Protein AF-A0A0S7ERD2-F1 (afdb_monomer)

pLDDT: mean 90.08, std 11.35, range [40.47, 98.12]

Nearest PDB structures (foldseek):
  7kzs-assembly1_V  TM=9.086E-01  e=3.354E-10  Homo sapiens
  7kzt-assembly1_V  TM=9.337E-01  e=6.376E-10  Homo sapiens
  6vad-assembly1_B  TM=9.267E-01  e=1.154E-09  Homo sapiens
  7kzv-assembly1_V  TM=9.429E-01  e=1.986E-09  Homo sapiens
  9fff-assembly1_A  TM=8.890E-01  e=1.713E-09  Gallus gallus

Mean predicted aligned error: 5.36 Å

Secondary structure (DSSP, 8-state):
---------HHHHHHHTTTT-S--S-HHHHHHHHHHHHHHS-HHHHHHHHHHHHHHS-GGGHHHHHHHHHHHHHH-GGGHHHHHHHHHHS---HHHHHHHHHHHHHHTTTS-TTTHHHHHHHHHHT--TTTHHHHHHHHHHHT---

Structure (mmCIF, N/CA/C/O backbone):
data_AF-A0A0S7ERD2-F1
#
_entry.id   AF-A0A0S7ERD2-F1
#
loop_
_atom_site.group_PDB
_atom_site.id
_atom_site.type_symbol
_atom_site.label_atom_id
_atom_site.label_alt_id
_atom_site.label_com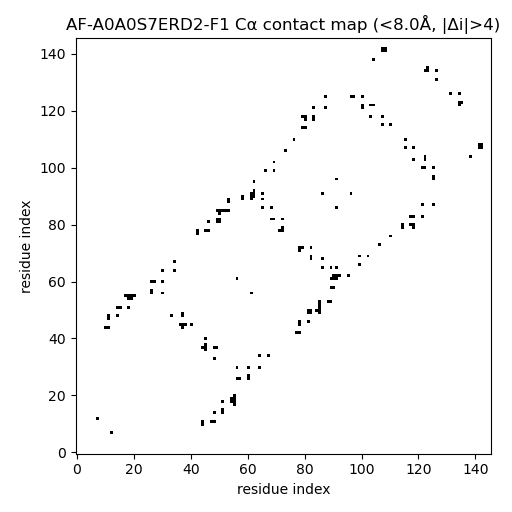p_id
_atom_site.label_asym_id
_atom_site.label_entity_id
_atom_site.label_seq_id
_atom_site.pdbx_PDB_ins_code
_atom_site.Cartn_x
_atom_site.Cartn_y
_atom_site.Cartn_z
_atom_site.occupancy
_atom_site.B_iso_or_equiv
_atom_site.auth_seq_id
_atom_site.auth_comp_id
_atom_site.auth_asym_id
_atom_site.auth_atom_id
_atom_site.pdbx_PDB_model_num
ATOM 1 N N . ASP A 1 1 ? -11.193 -35.605 -14.508 1.00 43.91 1 ASP A N 1
ATOM 2 C CA . ASP A 1 1 ? -9.767 -35.819 -14.787 1.00 43.91 1 ASP A CA 1
ATOM 3 C C . ASP A 1 1 ? -9.418 -35.014 -16.031 1.00 43.91 1 ASP A C 1
ATOM 5 O O . ASP A 1 1 ? -10.139 -35.142 -17.013 1.00 43.91 1 ASP A O 1
ATOM 9 N N . GLY A 1 2 ? -8.421 -34.129 -15.937 1.00 46.44 2 GLY A N 1
ATOM 10 C CA . GLY A 1 2 ? -8.068 -33.106 -16.940 1.00 46.44 2 GLY A CA 1
ATOM 11 C C . GLY A 1 2 ? -8.973 -31.865 -16.866 1.00 46.44 2 GLY A C 1
ATOM 12 O O . GLY A 1 2 ? -10.182 -31.984 -16.986 1.00 46.44 2 GLY A O 1
ATOM 13 N N . THR A 1 3 ? -8.500 -30.647 -16.619 1.00 40.47 3 THR A N 1
ATOM 14 C CA . THR A 1 3 ? -7.225 -30.031 -16.993 1.00 40.47 3 THR A CA 1
ATOM 15 C C . THR A 1 3 ? -6.658 -29.231 -15.821 1.00 40.47 3 THR A C 1
ATOM 17 O O . THR A 1 3 ? -7.241 -28.234 -15.399 1.00 40.47 3 THR A O 1
ATOM 20 N N . VAL A 1 4 ? -5.501 -29.651 -15.309 1.00 50.12 4 VAL A N 1
ATOM 21 C CA . VAL A 1 4 ? -4.606 -28.738 -14.596 1.00 50.12 4 VAL A CA 1
ATOM 22 C C . VAL A 1 4 ? -4.185 -27.718 -15.644 1.00 50.12 4 VAL A C 1
ATOM 24 O O . VAL A 1 4 ? -3.416 -28.054 -16.545 1.00 50.12 4 VAL A O 1
ATOM 27 N N . ASP A 1 5 ? -4.759 -26.519 -15.594 1.00 49.91 5 ASP A N 1
ATOM 28 C CA . ASP A 1 5 ? -4.265 -25.389 -16.368 1.00 49.91 5 ASP A CA 1
ATOM 29 C C . ASP A 1 5 ? -2.896 -25.011 -15.794 1.00 49.91 5 ASP A C 1
ATOM 31 O O . ASP A 1 5 ? -2.747 -24.140 -14.947 1.00 49.91 5 ASP A O 1
ATOM 35 N N . GLY A 1 6 ? -1.875 -25.754 -16.218 1.00 52.00 6 GLY A N 1
ATOM 36 C CA . GLY A 1 6 ? -0.475 -25.360 -16.120 1.00 52.00 6 GLY A CA 1
ATOM 37 C C . GLY A 1 6 ? -0.132 -24.284 -17.153 1.00 52.00 6 GLY A C 1
ATOM 38 O O . GLY A 1 6 ? 1.008 -24.231 -17.614 1.00 52.00 6 GLY A O 1
ATOM 39 N N . GLY A 1 7 ? -1.114 -23.480 -17.577 1.00 62.00 7 GLY A N 1
ATOM 40 C CA . GLY A 1 7 ? -0.931 -22.315 -18.417 1.00 62.00 7 GLY A CA 1
ATOM 41 C C . GLY A 1 7 ? -0.047 -21.318 -17.687 1.00 62.00 7 GLY A C 1
ATOM 42 O O . GLY A 1 7 ? -0.398 -20.785 -16.637 1.00 62.00 7 GLY A O 1
ATOM 43 N N . LEU A 1 8 ? 1.148 -21.100 -18.224 1.00 74.94 8 LEU A N 1
ATOM 44 C CA . LEU A 1 8 ? 2.083 -20.109 -17.713 1.00 74.94 8 LEU A CA 1
ATOM 45 C C . LEU A 1 8 ? 1.360 -18.755 -17.620 1.00 74.94 8 LEU A C 1
ATOM 47 O O . LEU A 1 8 ? 0.936 -18.214 -18.641 1.00 74.94 8 LEU A O 1
ATOM 51 N N . ASN A 1 9 ? 1.223 -18.194 -16.413 1.00 86.25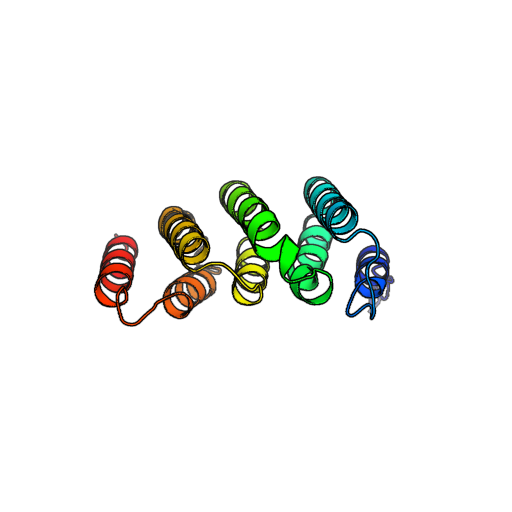 9 ASN A N 1
ATOM 52 C CA . ASN A 1 9 ? 0.746 -16.821 -16.233 1.00 86.25 9 ASN A CA 1
ATOM 53 C C . ASN A 1 9 ? 1.868 -15.871 -16.681 1.00 86.25 9 ASN A C 1
ATOM 55 O O . ASN A 1 9 ? 2.688 -15.406 -15.885 1.00 86.25 9 ASN A O 1
ATOM 59 N N . ILE A 1 10 ? 1.930 -15.655 -17.996 1.00 92.38 10 ILE A N 1
ATOM 60 C CA . ILE A 1 10 ? 2.938 -14.824 -18.652 1.00 92.38 10 ILE A CA 1
ATOM 61 C C . ILE A 1 10 ? 2.964 -13.402 -18.067 1.00 92.38 10 ILE A C 1
ATOM 63 O O . ILE A 1 10 ? 4.067 -12.948 -17.762 1.00 92.38 10 ILE A O 1
ATOM 67 N N . PRO A 1 11 ? 1.825 -12.712 -17.823 1.00 92.69 11 PRO A N 1
ATOM 68 C CA . PRO A 1 11 ? 1.840 -11.405 -17.161 1.00 92.69 11 PRO A CA 1
ATOM 69 C C . PRO A 1 11 ? 2.603 -11.415 -15.834 1.00 92.69 11 PRO A C 1
ATOM 71 O O . PRO A 1 11 ? 3.518 -10.617 -15.642 1.00 92.69 11 PRO A O 1
ATOM 74 N N . ARG A 1 12 ? 2.310 -12.377 -14.952 1.00 90.94 12 ARG A N 1
ATOM 75 C CA . ARG A 1 12 ? 3.002 -12.504 -13.666 1.00 90.94 12 ARG A CA 1
ATOM 76 C C . ARG A 1 12 ? 4.493 -12.789 -13.835 1.00 90.94 12 ARG A C 1
ATOM 78 O O . ARG A 1 12 ? 5.310 -12.235 -13.106 1.00 90.94 12 ARG A O 1
ATOM 85 N N . MET A 1 13 ? 4.873 -13.626 -14.803 1.00 94.38 13 MET A N 1
ATOM 86 C CA . MET A 1 13 ? 6.285 -13.905 -15.093 1.00 94.38 13 MET A CA 1
ATOM 87 C C . MET A 1 13 ? 7.046 -12.661 -15.555 1.00 94.38 13 MET A C 1
ATOM 89 O O . MET A 1 13 ? 8.189 -12.482 -15.135 1.00 94.38 13 MET A O 1
ATOM 93 N N . ILE A 1 14 ? 6.419 -11.821 -16.386 1.00 95.00 14 ILE A N 1
ATOM 94 C CA . ILE A 1 14 ? 6.993 -10.554 -16.855 1.00 95.00 14 ILE A CA 1
ATOM 95 C C . ILE A 1 14 ? 7.216 -9.616 -15.667 1.00 95.00 14 ILE A C 1
ATOM 97 O O . ILE A 1 14 ? 8.328 -9.131 -15.483 1.00 95.00 14 ILE A O 1
ATOM 101 N N . ILE A 1 15 ? 6.197 -9.421 -14.824 1.00 95.56 15 ILE A N 1
ATOM 102 C CA . ILE A 1 15 ? 6.292 -8.553 -13.639 1.00 95.56 15 ILE A CA 1
ATOM 1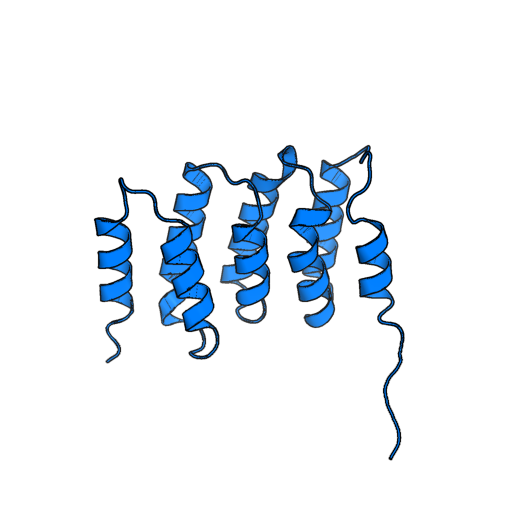03 C C . ILE A 1 15 ? 7.360 -9.051 -12.661 1.00 95.56 15 ILE A C 1
ATOM 105 O O . ILE A 1 15 ? 8.131 -8.256 -12.131 1.00 95.56 15 ILE A O 1
ATOM 109 N N . ASN A 1 16 ? 7.484 -10.367 -12.484 1.00 95.00 16 ASN A N 1
ATOM 110 C CA . ASN A 1 16 ? 8.506 -10.947 -11.615 1.00 95.00 16 ASN A CA 1
ATOM 111 C C . ASN A 1 16 ? 9.947 -10.655 -12.066 1.00 95.00 16 ASN A C 1
ATOM 113 O O . ASN A 1 16 ? 10.840 -10.711 -11.228 1.00 95.00 16 ASN A O 1
ATOM 117 N N . GLN A 1 17 ? 10.196 -10.330 -13.343 1.00 96.69 17 GLN A N 1
ATOM 118 C CA . GLN A 1 17 ? 11.542 -9.942 -13.797 1.00 96.69 17 GLN A CA 1
ATOM 119 C C . GLN A 1 17 ? 11.974 -8.563 -13.278 1.00 96.69 17 GLN A C 1
ATOM 121 O O . GLN A 1 17 ? 13.151 -8.226 -13.361 1.00 96.69 17 GLN A O 1
ATOM 126 N N . LEU A 1 18 ? 11.031 -7.758 -12.781 1.00 96.94 18 LEU A N 1
ATOM 127 C CA . LEU A 1 18 ? 11.285 -6.402 -12.291 1.00 96.94 18 LEU A CA 1
ATOM 128 C C . LEU A 1 18 ? 11.590 -6.364 -10.789 1.00 96.94 18 LEU A C 1
ATOM 130 O O . LEU A 1 18 ? 11.984 -5.320 -10.275 1.00 96.94 18 LEU A O 1
ATOM 134 N N . LYS A 1 19 ? 11.387 -7.479 -10.080 1.00 97.12 19 LYS A N 1
ATOM 135 C CA . LYS A 1 19 ? 11.584 -7.561 -8.631 1.00 97.12 19 LYS A CA 1
ATOM 136 C C . LYS A 1 19 ? 13.072 -7.594 -8.290 1.00 97.12 19 LYS A C 1
ATOM 138 O O . LYS A 1 19 ? 13.823 -8.339 -8.917 1.00 97.12 19 LYS A O 1
ATOM 143 N N . TRP A 1 20 ? 13.466 -6.852 -7.257 1.00 96.69 20 TRP A N 1
ATOM 144 C CA . TRP A 1 20 ? 14.811 -6.879 -6.667 1.00 96.69 20 TRP A CA 1
ATOM 145 C C . TRP A 1 20 ? 15.944 -6.573 -7.656 1.00 96.69 20 TRP A C 1
ATOM 147 O O . TRP A 1 20 ? 17.027 -7.152 -7.570 1.00 96.69 20 TRP A O 1
ATOM 157 N N . LEU A 1 21 ? 15.704 -5.676 -8.614 1.00 96.88 21 LEU A N 1
ATOM 158 C CA . LEU A 1 21 ? 16.762 -5.206 -9.504 1.00 96.88 21 LEU A CA 1
ATOM 159 C C . LEU A 1 21 ? 17.822 -4.443 -8.699 1.00 96.88 21 LEU A C 1
ATOM 161 O O . LEU A 1 21 ? 17.494 -3.512 -7.970 1.00 96.88 21 LEU A O 1
ATOM 165 N N . ASP A 1 22 ? 19.102 -4.780 -8.893 1.00 94.69 22 ASP A N 1
ATOM 166 C CA . ASP A 1 22 ? 20.224 -4.108 -8.214 1.00 94.69 22 ASP A CA 1
ATOM 167 C C . ASP A 1 22 ? 20.260 -2.594 -8.481 1.00 94.69 22 ASP A C 1
ATOM 169 O O . ASP A 1 22 ? 20.776 -1.812 -7.680 1.00 94.69 22 ASP A O 1
ATOM 173 N N . ARG A 1 23 ? 19.761 -2.179 -9.653 1.00 94.44 23 ARG A N 1
ATOM 174 C CA . ARG A 1 23 ? 19.691 -0.781 -10.070 1.00 94.44 23 ARG A CA 1
ATOM 175 C C . ARG A 1 23 ? 18.560 -0.559 -11.063 1.00 94.44 23 ARG A C 1
ATOM 177 O O . ARG A 1 23 ? 18.547 -1.166 -12.134 1.00 94.44 23 ARG A O 1
ATOM 184 N N . VAL A 1 24 ? 17.713 0.423 -10.776 1.00 95.06 24 VAL A N 1
ATOM 185 C CA . VAL A 1 24 ? 16.731 0.962 -11.720 1.00 95.06 24 VAL A CA 1
ATOM 186 C C . VAL A 1 24 ? 17.223 2.330 -12.200 1.00 95.06 24 VAL A C 1
ATOM 188 O O . VAL A 1 24 ? 17.623 3.178 -11.409 1.00 95.06 24 VAL A O 1
ATOM 191 N N . VAL A 1 25 ? 17.293 2.535 -13.519 1.00 95.12 25 VAL A N 1
ATOM 192 C CA . VAL A 1 25 ? 17.840 3.783 -14.090 1.00 95.12 25 VAL A CA 1
ATOM 193 C C . VAL A 1 25 ? 16.809 4.907 -14.059 1.00 95.12 25 VAL A C 1
ATOM 195 O O . VAL A 1 25 ? 17.133 6.002 -13.607 1.00 95.12 25 VAL A O 1
ATOM 198 N N . ASP A 1 26 ? 15.588 4.630 -14.522 1.00 96.62 26 ASP A N 1
ATOM 199 C CA . ASP A 1 26 ? 14.465 5.568 -14.468 1.00 96.62 26 ASP A CA 1
ATOM 200 C C . ASP A 1 26 ? 13.343 4.996 -13.601 1.00 96.62 26 ASP A C 1
ATOM 202 O O . ASP A 1 26 ? 12.453 4.270 -14.044 1.00 96.62 26 ASP A O 1
ATOM 206 N N . THR A 1 27 ? 13.441 5.291 -12.313 1.00 95.62 27 THR A N 1
ATOM 207 C CA . THR A 1 27 ? 12.542 4.779 -11.280 1.00 95.62 27 THR A CA 1
ATOM 208 C C . THR A 1 27 ? 11.166 5.434 -11.332 1.00 95.62 27 THR A C 1
ATOM 210 O O . THR A 1 27 ? 10.161 4.796 -11.024 1.00 95.62 27 THR A O 1
ATOM 213 N N . LYS A 1 28 ? 11.097 6.694 -11.777 1.00 95.88 28 LYS A N 1
ATOM 214 C CA . LYS A 1 28 ? 9.838 7.433 -11.921 1.00 95.88 28 LYS A CA 1
ATOM 215 C C . LYS A 1 28 ? 9.048 6.940 -13.123 1.00 95.88 28 LYS A C 1
ATOM 217 O O . LYS A 1 28 ? 7.852 6.692 -12.992 1.00 95.88 28 LYS A O 1
ATOM 222 N N . GLU A 1 29 ? 9.704 6.778 -14.271 1.00 97.31 29 GLU A N 1
ATOM 223 C CA . GLU A 1 29 ? 9.046 6.263 -15.470 1.00 97.31 29 GLU A CA 1
ATOM 224 C C . GLU A 1 29 ? 8.585 4.816 -15.266 1.00 97.31 29 GLU A C 1
ATOM 226 O O . GLU A 1 29 ? 7.457 4.484 -15.629 1.00 97.31 29 GLU A O 1
ATOM 231 N N . LEU A 1 30 ? 9.398 3.975 -14.611 1.00 97.44 30 LEU A N 1
ATOM 232 C CA . LEU A 1 30 ? 8.997 2.606 -14.276 1.00 97.44 30 LEU A CA 1
ATOM 233 C C . LEU A 1 30 ? 7.729 2.581 -13.414 1.00 97.44 30 LEU A C 1
ATOM 235 O O . LEU A 1 30 ? 6.782 1.865 -13.737 1.00 97.44 30 LEU A O 1
ATOM 239 N N . ALA A 1 31 ? 7.694 3.376 -12.344 1.00 97.31 31 ALA A N 1
ATOM 240 C CA . ALA A 1 31 ? 6.551 3.436 -11.441 1.00 97.31 31 ALA A CA 1
ATOM 241 C C . ALA A 1 31 ? 5.280 3.920 -12.162 1.00 97.31 31 ALA A C 1
ATOM 243 O O . ALA A 1 31 ? 4.231 3.285 -12.053 1.00 97.31 31 ALA A O 1
ATOM 244 N N . ALA A 1 32 ? 5.395 4.967 -12.987 1.00 97.44 32 ALA A N 1
ATOM 245 C CA . ALA A 1 32 ? 4.290 5.461 -13.806 1.00 97.44 32 ALA A CA 1
ATOM 246 C C . ALA A 1 32 ? 3.767 4.387 -14.774 1.00 97.44 32 ALA A C 1
ATOM 248 O O . ALA A 1 32 ? 2.561 4.179 -14.879 1.00 97.44 32 ALA A O 1
ATOM 249 N N . LYS A 1 33 ? 4.659 3.641 -15.440 1.00 97.81 33 LYS A N 1
ATOM 250 C CA . LYS A 1 33 ? 4.265 2.567 -16.365 1.00 97.81 33 LYS A CA 1
ATOM 251 C C . LYS A 1 33 ? 3.597 1.389 -15.665 1.00 97.81 33 LYS A C 1
ATOM 253 O O . LYS A 1 33 ? 2.685 0.792 -16.235 1.00 97.81 33 LYS A O 1
ATOM 258 N N . LEU A 1 34 ? 4.008 1.065 -14.440 1.00 97.75 34 LEU A N 1
ATOM 259 C CA . LEU A 1 34 ? 3.337 0.047 -13.632 1.00 97.75 34 LEU A CA 1
ATOM 260 C C . LEU A 1 34 ? 1.919 0.486 -13.259 1.00 97.75 34 LEU A C 1
ATOM 262 O O . LEU A 1 34 ? 0.998 -0.314 -13.397 1.00 97.75 34 LEU A O 1
ATOM 266 N N . MET A 1 35 ? 1.718 1.746 -12.869 1.00 97.50 35 MET A N 1
ATOM 267 C CA . MET A 1 35 ? 0.382 2.258 -12.541 1.00 97.50 35 MET A CA 1
ATOM 268 C C . MET A 1 35 ? -0.518 2.411 -13.773 1.00 97.50 35 MET A C 1
ATOM 270 O O . MET A 1 35 ? -1.691 2.036 -13.724 1.00 97.50 35 MET A O 1
ATOM 274 N N . GLU A 1 36 ? 0.031 2.842 -14.914 1.00 97.19 36 GLU A N 1
ATOM 275 C CA . GLU A 1 36 ? -0.669 2.793 -16.204 1.00 97.19 36 GLU A CA 1
ATOM 276 C C . GLU A 1 36 ? -1.130 1.362 -16.518 1.00 97.19 36 GLU A C 1
ATOM 278 O O . GLU A 1 36 ? -2.286 1.152 -16.888 1.00 97.19 36 GLU A O 1
ATOM 283 N N . LEU A 1 37 ? -0.264 0.361 -16.316 1.00 96.44 37 LEU A N 1
ATOM 284 C CA . LEU A 1 37 ? -0.612 -1.041 -16.530 1.00 96.44 37 LEU A CA 1
ATOM 285 C C . LEU A 1 37 ? -1.705 -1.511 -15.562 1.00 96.44 37 LEU A C 1
ATOM 287 O O . LEU A 1 37 ? -2.649 -2.167 -16.002 1.00 96.44 37 LEU A O 1
ATOM 291 N N . VAL A 1 38 ? -1.628 -1.144 -14.277 1.00 96.94 38 VAL A N 1
ATOM 292 C CA . VAL A 1 38 ? -2.688 -1.425 -13.295 1.00 96.94 38 VAL A CA 1
ATOM 293 C C . VAL A 1 38 ? -4.024 -0.856 -13.775 1.00 96.94 38 VAL A C 1
ATOM 295 O O . VAL A 1 38 ? -5.026 -1.553 -13.688 1.00 96.94 38 VAL A O 1
ATOM 298 N N . SER A 1 39 ? -4.068 0.341 -14.365 1.00 94.69 39 SER A N 1
ATOM 299 C CA . SER A 1 39 ? -5.334 0.951 -14.807 1.00 94.69 39 SER A CA 1
ATOM 300 C C . SER A 1 39 ? -6.058 0.201 -15.939 1.00 94.69 39 SER A C 1
ATOM 302 O O . SER A 1 39 ? -7.274 0.328 -16.074 1.00 94.69 39 SER A O 1
ATOM 304 N N . VAL A 1 40 ? -5.342 -0.599 -16.740 1.00 94.88 40 VAL A N 1
ATOM 305 C CA . VAL A 1 40 ? -5.899 -1.286 -17.925 1.00 94.88 40 VAL A CA 1
ATOM 306 C C . VAL A 1 40 ? -5.882 -2.814 -17.835 1.00 94.88 40 VAL A C 1
ATOM 308 O O . VAL A 1 40 ? -6.487 -3.486 -18.673 1.00 94.88 40 VAL A O 1
ATOM 311 N N . ALA A 1 41 ? -5.168 -3.383 -16.863 1.00 94.62 41 ALA A N 1
ATOM 312 C CA . ALA A 1 41 ? -5.007 -4.825 -16.736 1.00 94.62 41 ALA A CA 1
ATOM 313 C C . ALA A 1 41 ? -6.276 -5.517 -16.195 1.00 94.62 41 ALA A C 1
ATOM 315 O O . ALA A 1 41 ? -7.045 -4.922 -15.440 1.00 94.62 41 ALA A O 1
ATOM 316 N N . PRO A 1 42 ? -6.493 -6.808 -16.516 1.00 94.56 42 PRO A N 1
ATOM 317 C CA . PRO A 1 42 ? -7.503 -7.622 -15.844 1.00 94.56 42 PRO A CA 1
ATOM 318 C C . PRO A 1 42 ? -7.246 -7.699 -14.335 1.00 94.56 42 PRO A C 1
ATOM 320 O O . PRO A 1 42 ? -6.089 -7.725 -13.915 1.00 94.56 42 PRO A O 1
ATOM 323 N N . VAL A 1 43 ? -8.307 -7.827 -13.533 1.00 94.00 43 VAL A N 1
ATOM 324 C CA . VAL A 1 43 ? -8.242 -7.776 -12.057 1.00 94.00 43 VAL A CA 1
ATOM 325 C C . VAL A 1 43 ? -7.179 -8.705 -11.468 1.00 94.00 43 VAL A C 1
ATOM 327 O O . VAL A 1 43 ? -6.401 -8.277 -10.624 1.00 94.00 43 VAL A O 1
ATOM 330 N N . GLU A 1 44 ? -7.061 -9.944 -11.948 1.00 92.44 44 GLU A N 1
ATOM 331 C CA . GLU A 1 44 ? -6.045 -10.876 -11.430 1.00 92.44 44 GLU A CA 1
ATOM 332 C C . GLU A 1 44 ? -4.608 -10.387 -11.668 1.00 92.44 44 GLU A C 1
ATOM 334 O O . GLU A 1 44 ? -3.745 -10.528 -10.806 1.00 92.44 44 GLU A O 1
ATOM 339 N N . VAL A 1 45 ? -4.360 -9.730 -12.802 1.00 94.81 45 VAL A N 1
ATOM 340 C CA . VAL A 1 45 ? -3.053 -9.144 -13.120 1.00 94.81 45 VAL A CA 1
ATOM 341 C C . VAL A 1 45 ? -2.830 -7.852 -12.328 1.00 94.81 45 VAL A C 1
ATOM 343 O O . VAL A 1 45 ? -1.714 -7.612 -11.877 1.00 94.81 45 VAL A O 1
ATOM 346 N N . GLN A 1 46 ? -3.874 -7.046 -12.094 1.00 97.06 46 GLN A N 1
ATOM 347 C CA . GLN A 1 46 ? -3.790 -5.876 -11.208 1.00 97.06 46 GLN A CA 1
ATOM 348 C C . GLN A 1 46 ? -3.330 -6.288 -9.805 1.00 97.06 46 GLN A C 1
ATOM 350 O O . GLN A 1 46 ? -2.410 -5.680 -9.261 1.00 97.06 46 GLN A O 1
ATOM 355 N N . ARG A 1 47 ? -3.919 -7.354 -9.244 1.00 95.94 47 ARG A N 1
ATOM 356 C CA . ARG A 1 47 ? -3.537 -7.911 -7.936 1.00 95.94 47 ARG A CA 1
ATOM 357 C C . ARG A 1 47 ? -2.064 -8.325 -7.904 1.00 95.94 47 ARG A C 1
ATOM 359 O O . ARG A 1 47 ? -1.341 -7.935 -6.986 1.00 95.94 47 ARG A O 1
ATOM 366 N N . ASP A 1 48 ? -1.616 -9.071 -8.914 1.00 95.31 48 ASP A N 1
ATOM 367 C CA . ASP A 1 48 ? -0.220 -9.508 -9.035 1.00 95.31 48 ASP A CA 1
ATOM 368 C C . ASP A 1 48 ? 0.754 -8.318 -9.119 1.00 95.31 48 ASP A C 1
ATOM 370 O O . ASP A 1 48 ? 1.800 -8.330 -8.469 1.00 95.31 48 ASP A O 1
ATOM 374 N N . ILE A 1 49 ? 0.417 -7.274 -9.887 1.00 97.44 49 ILE A N 1
ATOM 375 C CA . ILE A 1 49 ? 1.248 -6.065 -9.995 1.00 97.44 49 ILE A CA 1
ATOM 376 C C . ILE A 1 49 ? 1.301 -5.323 -8.659 1.00 97.44 49 ILE A C 1
ATOM 378 O O . ILE A 1 49 ? 2.396 -5.058 -8.171 1.00 97.44 49 ILE A O 1
ATOM 382 N N . ILE A 1 50 ? 0.146 -5.021 -8.052 1.00 98.00 50 ILE A N 1
ATOM 383 C CA . ILE A 1 50 ? 0.048 -4.206 -6.829 1.00 98.00 50 ILE A CA 1
ATOM 384 C C . ILE A 1 50 ? 0.840 -4.840 -5.681 1.00 98.00 50 ILE A C 1
ATOM 386 O O . ILE A 1 50 ? 1.657 -4.171 -5.052 1.00 98.00 50 ILE A O 1
ATOM 390 N N . THR A 1 51 ? 0.658 -6.142 -5.449 1.00 96.56 51 THR A N 1
ATOM 391 C CA . THR A 1 51 ? 1.390 -6.887 -4.405 1.00 96.56 51 THR A CA 1
ATOM 392 C C . THR A 1 51 ? 2.896 -6.970 -4.664 1.00 96.56 51 THR A C 1
ATOM 394 O O . THR A 1 51 ? 3.671 -7.160 -3.733 1.00 96.56 51 THR A O 1
ATOM 397 N N . SER A 1 52 ? 3.328 -6.795 -5.914 1.00 97.69 52 SER A N 1
ATOM 398 C CA . SER A 1 52 ? 4.739 -6.809 -6.305 1.00 97.69 52 SER A CA 1
ATOM 399 C C . SER A 1 52 ? 5.417 -5.442 -6.194 1.00 97.69 52 SER A C 1
ATOM 401 O O . SER A 1 52 ? 6.644 -5.386 -6.224 1.00 97.69 52 SER A O 1
ATOM 403 N N . LEU A 1 53 ? 4.659 -4.346 -6.062 1.00 98.12 53 LEU A N 1
ATOM 404 C CA . LEU A 1 53 ? 5.200 -2.982 -6.025 1.00 98.12 53 LEU A CA 1
ATOM 405 C C . LEU A 1 53 ? 6.291 -2.773 -4.959 1.00 98.12 53 LEU A C 1
ATOM 407 O O . LEU A 1 53 ? 7.320 -2.197 -5.316 1.00 98.12 53 LEU A O 1
ATOM 411 N N . PRO A 1 54 ? 6.157 -3.262 -3.706 1.00 97.38 54 PRO A N 1
ATOM 412 C CA . PRO A 1 54 ? 7.196 -3.074 -2.688 1.00 97.38 54 PRO A CA 1
ATOM 413 C C . PRO A 1 54 ? 8.541 -3.728 -3.040 1.00 97.38 54 PRO A C 1
ATOM 415 O O . PRO A 1 54 ? 9.571 -3.339 -2.506 1.00 97.38 54 PRO A O 1
ATOM 418 N N . GLU A 1 55 ? 8.538 -4.726 -3.928 1.00 97.88 55 GLU A N 1
ATOM 419 C CA . GLU A 1 55 ? 9.742 -5.435 -4.378 1.00 97.88 55 GLU A CA 1
ATOM 420 C C . GLU A 1 55 ? 10.367 -4.807 -5.639 1.00 97.88 55 GLU A C 1
ATOM 422 O O . GLU A 1 55 ? 11.448 -5.222 -6.057 1.00 97.88 55 GLU A O 1
ATOM 427 N N . ILE A 1 56 ? 9.674 -3.862 -6.287 1.00 97.75 56 ILE A N 1
ATOM 428 C CA . ILE A 1 56 ? 10.072 -3.256 -7.571 1.00 97.75 56 ILE A CA 1
ATOM 429 C C . ILE A 1 56 ? 10.465 -1.781 -7.404 1.00 97.75 56 ILE A C 1
ATOM 431 O O . ILE A 1 56 ? 11.371 -1.302 -8.084 1.00 97.75 56 ILE A O 1
ATOM 435 N N . LEU A 1 57 ? 9.753 -1.047 -6.548 1.00 97.50 57 LEU A N 1
ATOM 436 C CA . LEU A 1 57 ? 9.916 0.397 -6.382 1.00 97.50 57 LEU A CA 1
ATOM 437 C C . LEU A 1 57 ? 11.094 0.745 -5.468 1.00 97.50 57 LEU A C 1
ATOM 439 O O . LEU A 1 57 ? 11.452 -0.015 -4.573 1.00 97.50 57 LEU A O 1
ATOM 443 N N . GLU A 1 58 ? 11.657 1.940 -5.658 1.00 95.56 58 GLU A N 1
ATOM 444 C CA . GLU A 1 58 ? 12.537 2.536 -4.658 1.00 95.56 58 GLU A CA 1
ATOM 445 C C . GLU A 1 58 ? 11.727 3.405 -3.685 1.00 95.56 58 GLU A C 1
ATOM 447 O O . GLU A 1 58 ? 10.691 3.986 -4.026 1.00 95.56 58 GLU A O 1
ATOM 452 N N . ASP A 1 59 ? 12.274 3.601 -2.483 1.00 94.56 59 ASP A N 1
ATOM 453 C CA . ASP A 1 59 ? 11.674 4.429 -1.428 1.00 94.56 59 ASP A CA 1
ATOM 454 C C . ASP A 1 59 ? 11.278 5.837 -1.896 1.00 94.56 59 ASP A C 1
ATOM 456 O O . ASP A 1 59 ? 10.330 6.438 -1.382 1.00 94.56 59 ASP A O 1
ATOM 460 N N . SER A 1 60 ? 11.981 6.370 -2.899 1.00 95.06 60 SER A N 1
ATOM 461 C CA . SER A 1 60 ? 11.703 7.694 -3.453 1.00 95.06 60 SER A CA 1
ATOM 462 C C . SER A 1 60 ? 10.361 7.795 -4.194 1.00 95.06 60 SER A C 1
ATOM 464 O O . SER A 1 60 ? 9.840 8.906 -4.296 1.00 95.06 60 SER A O 1
ATOM 466 N N . GLN A 1 61 ? 9.765 6.684 -4.655 1.00 96.31 61 GLN A N 1
ATOM 467 C CA . GLN A 1 61 ? 8.436 6.662 -5.293 1.00 96.31 61 GLN A CA 1
ATOM 468 C C . GLN A 1 61 ? 7.295 6.312 -4.329 1.00 96.31 61 GLN A C 1
ATOM 470 O O . GLN A 1 61 ? 6.130 6.514 -4.672 1.00 96.31 61 GLN A O 1
ATOM 475 N N . HIS A 1 62 ? 7.587 5.792 -3.132 1.00 97.38 62 HIS A N 1
ATOM 476 C CA . HIS A 1 62 ? 6.575 5.179 -2.261 1.00 97.38 62 HIS A CA 1
ATOM 477 C C . HIS A 1 62 ? 5.407 6.110 -1.918 1.00 97.38 62 HIS A C 1
ATOM 479 O O . HIS A 1 62 ? 4.255 5.687 -1.964 1.00 97.38 62 HIS A O 1
ATOM 485 N N . ASN A 1 63 ? 5.675 7.385 -1.616 1.00 96.62 63 ASN A N 1
ATOM 486 C CA . ASN A 1 63 ? 4.608 8.332 -1.278 1.00 96.62 63 ASN A CA 1
ATOM 487 C C . ASN A 1 63 ? 3.704 8.661 -2.475 1.00 96.62 63 ASN A C 1
ATOM 489 O O . ASN A 1 63 ? 2.505 8.849 -2.292 1.00 96.62 63 ASN A O 1
ATOM 493 N N . ASP A 1 64 ? 4.258 8.750 -3.684 1.00 96.25 64 ASP A N 1
ATOM 494 C CA . ASP A 1 64 ? 3.476 9.078 -4.879 1.00 96.25 64 ASP A CA 1
ATOM 495 C C . ASP A 1 64 ? 2.575 7.899 -5.254 1.00 96.25 64 ASP A C 1
ATOM 497 O O . ASP A 1 64 ? 1.360 8.062 -5.365 1.00 96.25 64 ASP A O 1
ATOM 501 N N . ILE A 1 65 ? 3.141 6.690 -5.266 1.00 97.75 65 ILE A N 1
ATOM 502 C CA . ILE A 1 65 ? 2.398 5.458 -5.541 1.00 97.75 65 ILE A CA 1
ATOM 503 C C . ILE A 1 65 ? 1.341 5.179 -4.475 1.00 97.75 65 ILE A C 1
ATOM 505 O O . ILE A 1 65 ? 0.232 4.767 -4.802 1.00 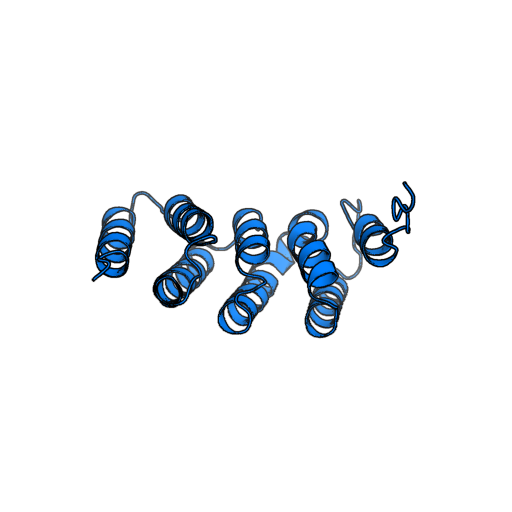97.75 65 ILE A O 1
ATOM 509 N N . ALA A 1 66 ? 1.618 5.461 -3.204 1.00 96.75 66 ALA A N 1
ATOM 510 C CA . ALA A 1 66 ? 0.622 5.294 -2.153 1.00 96.75 66 ALA A CA 1
ATOM 511 C C . ALA A 1 66 ? -0.606 6.202 -2.332 1.00 96.75 66 ALA A C 1
ATOM 513 O O . ALA A 1 66 ? -1.712 5.779 -2.000 1.00 96.75 66 ALA A O 1
ATOM 514 N N . ARG A 1 67 ? -0.456 7.411 -2.894 1.00 96.38 67 ARG A N 1
ATOM 515 C CA . ARG A 1 67 ? -1.610 8.273 -3.219 1.00 96.38 67 ARG A CA 1
ATOM 516 C C . ARG A 1 67 ? -2.437 7.712 -4.371 1.00 96.38 67 ARG A C 1
ATOM 518 O O . ARG A 1 67 ? -3.666 7.753 -4.313 1.00 96.38 67 ARG A O 1
ATOM 525 N N . GLU A 1 68 ? -1.781 7.164 -5.389 1.00 96.69 68 GLU A N 1
ATOM 526 C CA . GLU A 1 68 ? -2.468 6.509 -6.506 1.00 96.69 68 GLU A CA 1
ATOM 527 C C . GLU A 1 68 ? -3.209 5.248 -6.041 1.00 96.69 68 GLU A C 1
ATOM 529 O O . GLU A 1 68 ? -4.392 5.088 -6.333 1.00 96.69 68 GLU A O 1
ATOM 534 N N . LEU A 1 69 ? -2.564 4.402 -5.230 1.00 96.44 69 LEU A N 1
ATOM 535 C CA . LEU A 1 69 ? -3.191 3.222 -4.629 1.00 96.44 69 LEU A CA 1
ATOM 536 C C . LEU A 1 69 ? -4.360 3.596 -3.710 1.00 96.44 69 LEU A C 1
ATOM 538 O O . LEU A 1 69 ? -5.394 2.932 -3.738 1.00 96.44 69 LEU A O 1
ATOM 542 N N . ASN A 1 70 ? -4.235 4.669 -2.923 1.00 93.88 70 ASN A N 1
ATOM 543 C CA . ASN A 1 70 ? -5.330 5.152 -2.083 1.00 93.88 70 ASN A CA 1
ATOM 544 C C . ASN A 1 70 ? -6.513 5.663 -2.919 1.00 93.88 70 ASN A C 1
ATOM 546 O O . ASN A 1 70 ? -7.658 5.433 -2.547 1.00 93.88 70 ASN A O 1
ATOM 550 N N . SER A 1 71 ? -6.252 6.309 -4.058 1.00 93.88 71 SER A N 1
ATOM 551 C CA . SER A 1 71 ? -7.306 6.723 -4.995 1.00 93.88 71 SER A CA 1
ATOM 552 C C . SER A 1 71 ? -8.005 5.499 -5.595 1.00 93.88 71 SER A C 1
ATOM 554 O O . SER A 1 71 ? -9.229 5.399 -5.552 1.00 93.88 71 SER A O 1
ATOM 556 N N . LEU A 1 72 ? -7.227 4.505 -6.036 1.00 93.81 72 LEU A N 1
ATOM 557 C CA . LEU A 1 72 ? -7.739 3.248 -6.585 1.00 93.81 72 LEU A CA 1
ATOM 558 C C . LEU A 1 72 ? -8.577 2.452 -5.570 1.00 93.81 72 LEU A C 1
ATOM 560 O O . LEU A 1 72 ? -9.574 1.834 -5.943 1.00 93.81 72 LEU A O 1
ATOM 564 N N . LEU A 1 73 ? -8.213 2.499 -4.284 1.00 90.31 73 LEU A N 1
ATOM 565 C CA . LEU A 1 73 ? -8.970 1.871 -3.199 1.00 90.31 73 LEU A CA 1
ATOM 566 C C . LEU A 1 73 ? -10.403 2.415 -3.092 1.00 90.31 73 LEU A C 1
ATOM 568 O O . LEU A 1 73 ? -11.318 1.662 -2.765 1.00 90.31 73 LEU A O 1
ATOM 572 N N . GLN A 1 74 ? -10.602 3.710 -3.359 1.00 87.31 74 GLN A N 1
ATOM 573 C CA . GLN A 1 74 ? -11.928 4.337 -3.324 1.00 87.31 74 GLN A CA 1
ATOM 574 C C . GLN A 1 74 ? -12.783 3.956 -4.540 1.00 87.31 74 GLN A C 1
ATOM 576 O O . GLN A 1 74 ? -14.010 3.978 -4.463 1.00 87.31 74 GLN A O 1
ATOM 581 N N . GLU A 1 75 ? -12.148 3.610 -5.660 1.00 88.81 75 GLU A N 1
ATOM 582 C CA . GLU A 1 75 ? -12.822 3.299 -6.922 1.00 88.81 75 GLU A CA 1
ATOM 583 C C . GLU A 1 75 ? -13.165 1.811 -7.066 1.00 88.81 75 GLU A C 1
ATOM 585 O O . GLU A 1 75 ? -14.201 1.472 -7.641 1.00 88.81 75 GLU A O 1
ATOM 590 N N . ASN A 1 76 ? -12.313 0.912 -6.558 1.00 85.75 76 ASN A N 1
ATOM 591 C CA . ASN A 1 76 ? -12.438 -0.525 -6.794 1.00 85.75 76 ASN A CA 1
ATOM 592 C C . ASN A 1 76 ? -12.247 -1.366 -5.522 1.00 85.75 76 ASN A C 1
ATOM 594 O O . ASN A 1 76 ? -11.130 -1.701 -5.119 1.00 85.75 76 ASN A O 1
ATOM 598 N N . THR A 1 77 ? -13.364 -1.825 -4.955 1.00 83.81 77 THR A N 1
ATOM 599 C CA . THR A 1 77 ? -13.372 -2.663 -3.749 1.00 83.81 77 THR A CA 1
ATOM 600 C C . THR A 1 77 ? -12.749 -4.049 -3.954 1.00 83.81 77 THR A C 1
ATOM 602 O O . THR A 1 77 ? -12.276 -4.637 -2.983 1.00 83.81 77 THR A O 1
ATOM 605 N N . GLN A 1 78 ? -12.649 -4.564 -5.190 1.00 88.94 78 GLN A N 1
ATOM 606 C CA . GLN A 1 78 ? -12.034 -5.874 -5.480 1.00 88.94 78 GLN A CA 1
ATOM 607 C C . GLN A 1 78 ? -10.507 -5.890 -5.305 1.00 88.94 78 GLN A C 1
ATOM 609 O O . GLN A 1 78 ? -9.893 -6.965 -5.310 1.00 88.94 78 GLN A O 1
ATOM 614 N N . LEU A 1 79 ? -9.900 -4.705 -5.181 1.00 92.50 79 LEU A N 1
ATOM 615 C CA . LEU A 1 79 ? -8.468 -4.500 -4.977 1.00 92.50 79 LEU A CA 1
ATOM 616 C C . LEU A 1 79 ? -8.135 -4.076 -3.538 1.00 92.50 79 LEU A C 1
ATOM 618 O O . LEU A 1 79 ? -6.978 -3.792 -3.248 1.00 92.50 79 LEU A O 1
ATOM 622 N N . THR A 1 80 ? -9.106 -4.085 -2.619 1.00 91.31 80 THR A N 1
ATOM 623 C CA . THR A 1 80 ? -8.909 -3.655 -1.223 1.00 91.31 80 THR A CA 1
ATOM 624 C C . THR A 1 80 ? -7.736 -4.374 -0.561 1.00 91.31 80 THR A C 1
ATOM 626 O O . THR A 1 80 ? -6.780 -3.741 -0.122 1.00 91.31 80 THR A O 1
ATOM 629 N N . VAL A 1 81 ? -7.771 -5.706 -0.531 1.00 91.94 81 VAL A N 1
ATOM 630 C CA . VAL A 1 81 ? -6.740 -6.527 0.121 1.00 91.94 81 VAL A CA 1
ATOM 631 C C . VAL A 1 81 ? -5.330 -6.297 -0.446 1.00 91.94 81 VAL A C 1
ATOM 633 O O . VAL A 1 81 ? -4.448 -5.965 0.345 1.00 91.94 81 VAL A O 1
ATOM 636 N N . PRO A 1 82 ? -5.072 -6.425 -1.765 1.00 95.50 82 PRO A N 1
ATOM 637 C CA . PRO A 1 82 ? -3.725 -6.222 -2.305 1.00 95.50 82 PRO A CA 1
ATOM 638 C C . PRO A 1 82 ? -3.230 -4.781 -2.134 1.00 95.50 82 PRO A C 1
ATOM 640 O O . PRO A 1 82 ? -2.043 -4.580 -1.897 1.00 95.50 82 PRO A O 1
ATOM 643 N N . ILE A 1 83 ? -4.116 -3.781 -2.207 1.00 95.88 83 ILE A N 1
ATOM 644 C CA . ILE A 1 83 ? -3.741 -2.383 -1.970 1.00 95.88 83 ILE A CA 1
ATOM 645 C C . ILE A 1 83 ? -3.293 -2.184 -0.521 1.00 95.88 83 ILE A C 1
ATOM 647 O O . ILE A 1 83 ? -2.236 -1.602 -0.286 1.00 95.88 83 ILE A O 1
ATOM 651 N N . LEU A 1 84 ? -4.056 -2.683 0.455 1.00 94.19 84 LEU A N 1
ATOM 652 C CA . LEU A 1 84 ? -3.696 -2.553 1.868 1.00 94.19 84 LEU A CA 1
ATOM 653 C C . LEU A 1 84 ? -2.412 -3.311 2.223 1.00 94.19 84 LEU A C 1
ATOM 655 O O . LEU A 1 84 ? -1.632 -2.835 3.050 1.00 94.19 84 LEU A O 1
ATOM 659 N N . ASP A 1 85 ? -2.174 -4.462 1.596 1.00 94.31 85 ASP A N 1
ATOM 660 C CA . ASP A 1 85 ? -0.942 -5.235 1.767 1.00 94.31 85 ASP A CA 1
ATOM 661 C C . ASP A 1 85 ? 0.283 -4.478 1.227 1.00 94.31 85 ASP A C 1
ATOM 663 O O . ASP A 1 85 ? 1.288 -4.318 1.928 1.00 94.31 85 ASP A O 1
ATOM 667 N N . ALA A 1 86 ? 0.161 -3.901 0.026 1.00 96.44 86 ALA A N 1
ATOM 668 C CA . ALA A 1 86 ? 1.197 -3.055 -0.556 1.00 96.44 86 ALA A CA 1
ATOM 669 C C . ALA A 1 86 ? 1.456 -1.815 0.312 1.00 96.44 86 ALA A C 1
ATOM 671 O O . ALA A 1 86 ? 2.592 -1.573 0.710 1.00 96.44 86 ALA A O 1
ATOM 672 N N . LEU A 1 87 ? 0.413 -1.069 0.693 1.00 95.69 87 LEU A N 1
ATOM 673 C CA . LEU A 1 87 ? 0.531 0.123 1.545 1.00 95.69 87 LEU A CA 1
ATOM 674 C C . LEU A 1 87 ? 1.172 -0.175 2.907 1.00 95.69 87 LEU A C 1
ATOM 676 O O . LEU A 1 87 ? 1.894 0.669 3.429 1.00 95.69 87 LEU A O 1
ATOM 680 N N . SER A 1 88 ? 0.941 -1.366 3.468 1.00 93.88 88 SER A N 1
ATOM 681 C CA . SER A 1 88 ? 1.587 -1.811 4.714 1.00 93.88 88 SER A CA 1
ATOM 682 C C . SER A 1 88 ? 3.086 -2.074 4.556 1.00 93.88 88 SER A C 1
ATOM 684 O O . SER A 1 88 ? 3.816 -2.050 5.546 1.00 93.88 88 SER A O 1
ATOM 686 N N . SER A 1 89 ? 3.530 -2.359 3.332 1.00 95.38 89 SER A N 1
ATOM 687 C CA . SER A 1 89 ? 4.910 -2.724 3.000 1.00 95.38 89 SER A CA 1
ATOM 688 C C . SER A 1 89 ? 5.724 -1.545 2.454 1.00 95.38 89 SER A C 1
ATOM 690 O O . SER A 1 89 ? 6.952 -1.597 2.451 1.00 95.38 89 SER A O 1
ATOM 692 N N . LEU A 1 90 ? 5.059 -0.478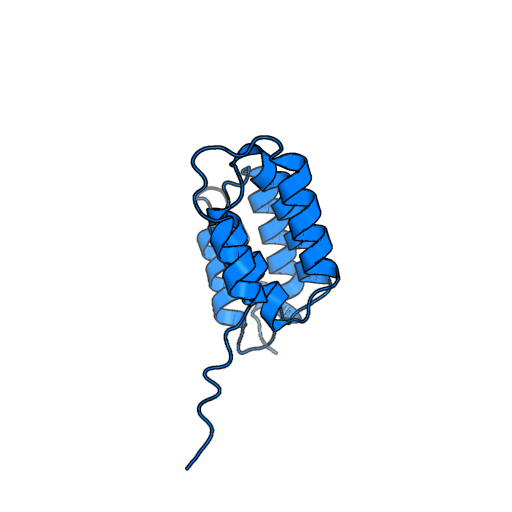 2.003 1.00 95.88 90 LEU A N 1
ATOM 693 C CA . LEU A 1 90 ? 5.702 0.738 1.509 1.00 95.88 90 LEU A CA 1
ATOM 694 C C . LEU A 1 90 ? 6.151 1.654 2.660 1.00 95.88 90 LEU A C 1
ATOM 696 O O . LEU A 1 90 ? 5.486 1.804 3.684 1.00 95.88 90 LEU A O 1
ATOM 700 N N . ASN A 1 91 ? 7.277 2.337 2.453 1.00 94.69 91 ASN A N 1
ATOM 701 C CA . ASN A 1 91 ? 7.813 3.333 3.383 1.00 94.69 91 ASN A CA 1
ATOM 702 C C . ASN A 1 91 ? 7.094 4.6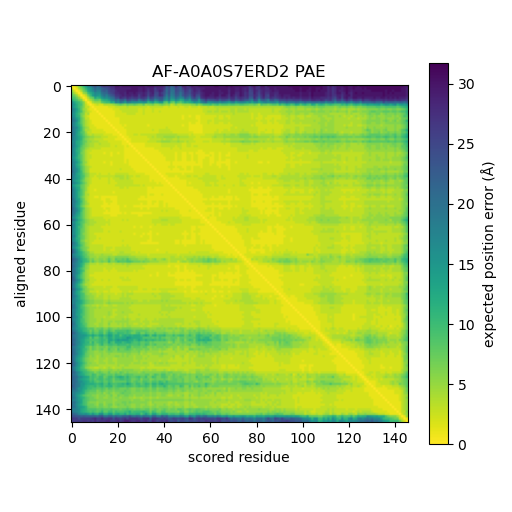87 3.216 1.00 94.69 91 ASN A C 1
ATOM 704 O O . ASN A 1 91 ? 7.489 5.519 2.396 1.00 94.69 91 ASN A O 1
ATOM 708 N N . LEU A 1 92 ? 6.008 4.892 3.968 1.00 94.38 92 LEU A N 1
ATOM 709 C CA . LEU A 1 92 ? 5.182 6.100 3.886 1.00 94.38 92 LEU A CA 1
ATOM 710 C C . LEU A 1 92 ? 5.609 7.163 4.900 1.00 94.38 92 LEU A C 1
ATOM 712 O O . LEU A 1 92 ? 5.920 6.872 6.055 1.00 94.38 92 LEU A O 1
ATOM 716 N N . SER A 1 93 ? 5.530 8.430 4.494 1.00 93.94 93 SER A N 1
ATOM 717 C CA . SER A 1 93 ? 5.626 9.544 5.440 1.00 93.94 93 SER A CA 1
ATOM 718 C C . SER A 1 93 ? 4.485 9.495 6.464 1.00 93.94 93 SER A C 1
ATOM 720 O O . SER A 1 93 ? 3.356 9.127 6.142 1.00 93.94 93 SER A O 1
ATOM 722 N N . SER A 1 94 ? 4.745 9.924 7.701 1.00 91.06 94 SER A N 1
ATOM 723 C CA . SER A 1 94 ? 3.758 9.875 8.792 1.00 91.06 94 SER A CA 1
ATOM 724 C C . SER A 1 94 ? 2.462 10.630 8.474 1.00 91.06 94 SER A C 1
ATOM 726 O O . SER A 1 94 ? 1.378 10.213 8.886 1.00 91.06 94 SER A O 1
ATOM 728 N N . SER A 1 95 ? 2.569 11.738 7.732 1.00 92.00 95 SER A N 1
ATOM 729 C CA . SER A 1 95 ? 1.420 12.511 7.255 1.00 92.00 95 SER A CA 1
ATOM 730 C C . SER A 1 95 ? 0.578 11.714 6.264 1.00 92.00 95 SER A C 1
ATOM 732 O O . SER A 1 95 ? -0.639 11.664 6.410 1.00 92.00 95 SER A O 1
ATOM 734 N N . LEU A 1 96 ? 1.218 11.037 5.306 1.00 92.75 96 LEU A N 1
ATOM 735 C CA . LEU A 1 96 ? 0.512 10.249 4.301 1.00 92.75 96 LEU A CA 1
ATOM 736 C C . LEU A 1 96 ? -0.099 8.983 4.903 1.00 92.75 96 LEU A C 1
ATOM 738 O O . LEU A 1 96 ? -1.228 8.641 4.581 1.00 92.75 96 LEU A O 1
ATOM 742 N N . LEU A 1 97 ? 0.598 8.315 5.827 1.00 92.56 97 LEU A N 1
ATOM 743 C CA . LEU A 1 97 ? 0.038 7.164 6.539 1.00 92.56 97 LEU A CA 1
ATOM 744 C C . LEU A 1 97 ? -1.241 7.544 7.303 1.00 92.56 97 LEU A C 1
ATOM 746 O O . LEU A 1 97 ? -2.190 6.765 7.348 1.00 92.56 97 LEU A O 1
ATOM 750 N N . THR A 1 98 ? -1.279 8.753 7.872 1.00 92.62 98 THR A N 1
ATOM 751 C CA . THR A 1 98 ? -2.471 9.283 8.548 1.00 92.62 98 THR A CA 1
ATOM 752 C C . THR A 1 98 ? -3.616 9.510 7.560 1.00 92.62 98 THR A C 1
ATOM 754 O O . THR A 1 98 ? -4.714 9.020 7.806 1.00 92.62 98 THR A O 1
ATOM 757 N N . GLU A 1 99 ? -3.346 10.162 6.426 1.00 92.06 99 GLU A N 1
ATOM 758 C CA . GLU A 1 99 ? -4.322 10.407 5.353 1.00 92.06 99 GLU A CA 1
ATOM 759 C C . GLU A 1 99 ? -4.904 9.100 4.791 1.00 92.06 99 GLU A C 1
ATOM 761 O O . GLU A 1 99 ? -6.121 8.929 4.718 1.00 92.06 99 GLU A O 1
ATOM 766 N N . VAL A 1 100 ? -4.039 8.141 4.454 1.00 92.75 100 VAL A N 1
ATOM 767 C CA . VAL A 1 100 ? -4.445 6.826 3.943 1.00 92.75 100 VAL A CA 1
ATOM 768 C C . VAL A 1 100 ? -5.290 6.092 4.980 1.00 92.75 100 VAL A C 1
ATOM 770 O O . VAL A 1 100 ? -6.348 5.562 4.657 1.00 92.75 100 VAL A O 1
ATOM 773 N N . ARG A 1 101 ? -4.882 6.089 6.252 1.00 93.56 101 ARG A N 1
ATOM 774 C CA . ARG A 1 101 ? -5.660 5.460 7.326 1.00 93.56 101 ARG A CA 1
ATOM 775 C C . ARG A 1 101 ? -7.038 6.097 7.492 1.00 93.56 101 ARG A C 1
ATOM 777 O O . ARG A 1 101 ? -8.006 5.372 7.702 1.00 93.56 101 ARG A O 1
ATOM 784 N N . GLU A 1 102 ? -7.141 7.419 7.414 1.00 91.50 102 GLU A N 1
ATOM 785 C CA . GLU A 1 102 ? -8.427 8.121 7.472 1.00 91.50 102 GLU A CA 1
ATOM 786 C C . GLU A 1 102 ? -9.321 7.761 6.280 1.00 91.50 102 GLU A C 1
ATOM 788 O O . GLU A 1 102 ? -10.507 7.486 6.471 1.00 91.50 102 GLU A O 1
ATOM 793 N N . ALA A 1 103 ? -8.753 7.664 5.076 1.00 90.62 103 ALA A N 1
ATOM 794 C CA . ALA A 1 103 ? -9.469 7.223 3.881 1.00 90.62 103 ALA A CA 1
ATOM 795 C C . ALA A 1 103 ? -9.956 5.766 3.996 1.00 90.62 103 ALA A C 1
ATOM 797 O O . ALA A 1 103 ? -11.108 5.469 3.686 1.00 90.62 103 ALA A O 1
ATOM 798 N N . VAL A 1 104 ? -9.128 4.859 4.521 1.00 91.31 104 VAL A N 1
ATOM 799 C CA . VAL A 1 104 ? -9.501 3.456 4.779 1.00 91.31 104 VAL A CA 1
ATOM 800 C C . VAL A 1 104 ? -10.572 3.354 5.875 1.00 91.31 104 VAL A C 1
ATOM 802 O O . VAL A 1 104 ? -11.524 2.584 5.778 1.00 91.31 104 VAL A O 1
ATOM 805 N N . MET A 1 105 ? -10.471 4.175 6.921 1.00 90.94 105 MET A N 1
ATOM 806 C CA . MET A 1 105 ? -11.502 4.285 7.955 1.00 90.94 105 MET A CA 1
ATOM 807 C C . MET A 1 105 ? -12.821 4.822 7.373 1.00 90.94 105 MET A C 1
ATOM 809 O O . MET A 1 105 ? -13.906 4.467 7.839 1.00 90.94 105 MET A O 1
ATOM 813 N N . ALA A 1 106 ? -12.769 5.697 6.364 1.00 88.12 106 ALA A N 1
ATOM 814 C CA . ALA A 1 106 ? -13.946 6.204 5.661 1.00 88.12 106 ALA A CA 1
ATOM 815 C C . ALA A 1 106 ? -14.697 5.102 4.904 1.00 88.12 106 ALA A C 1
ATOM 817 O O . ALA A 1 106 ? -15.927 5.085 4.950 1.00 88.12 106 ALA A O 1
ATOM 818 N N . THR A 1 107 ? -13.976 4.154 4.304 1.00 83.31 107 THR A N 1
ATOM 819 C CA . THR A 1 107 ? -14.560 3.073 3.498 1.00 83.31 107 THR A CA 1
ATOM 820 C C . THR A 1 107 ? -15.057 1.879 4.308 1.00 83.31 107 THR A C 1
ATOM 822 O O . THR A 1 107 ? -15.751 1.037 3.748 1.00 83.31 107 THR A O 1
ATOM 825 N N . LEU A 1 108 ? -14.790 1.814 5.619 1.00 85.25 108 LEU A N 1
ATOM 826 C CA . LEU A 1 108 ? -15.112 0.663 6.478 1.00 85.25 108 LEU A CA 1
ATOM 827 C C . LEU A 1 108 ? -16.578 0.191 6.384 1.00 85.25 108 LEU A C 1
ATOM 829 O O . LEU A 1 108 ? -16.833 -1.006 6.423 1.00 85.25 108 LEU A O 1
ATOM 833 N N . ALA A 1 109 ? -17.529 1.116 6.216 1.00 80.75 109 ALA A N 1
ATOM 834 C CA . ALA A 1 109 ? -18.956 0.795 6.094 1.00 80.75 109 ALA A CA 1
ATOM 835 C C . ALA A 1 109 ? -19.350 0.200 4.725 1.00 80.75 109 ALA A C 1
ATOM 837 O O . ALA A 1 109 ? -20.405 -0.414 4.604 1.00 80.75 109 ALA A O 1
ATOM 838 N N . ALA A 1 110 ? -18.527 0.400 3.692 1.00 80.62 110 ALA A N 1
ATOM 839 C CA . ALA A 1 110 ? -18.760 -0.081 2.329 1.00 80.62 110 ALA A CA 1
ATOM 840 C C . ALA A 1 110 ? -17.976 -1.367 2.002 1.00 80.62 110 ALA A C 1
ATOM 842 O O . ALA A 1 110 ? -18.144 -1.941 0.926 1.00 80.62 110 ALA A O 1
ATOM 843 N N . VAL A 1 111 ? -17.104 -1.807 2.911 1.00 81.12 111 VAL A N 1
ATOM 844 C CA . VAL A 1 111 ? -16.251 -2.986 2.743 1.00 81.12 111 VAL A CA 1
ATOM 845 C C . VAL A 1 111 ? -17.064 -4.268 2.936 1.00 81.12 111 VAL A C 1
ATOM 847 O O . VAL A 1 111 ? -17.927 -4.361 3.807 1.00 81.12 111 VAL A O 1
ATOM 850 N N . GLN A 1 112 ? -16.767 -5.284 2.124 1.00 82.44 112 GLN A N 1
ATOM 851 C CA . GLN A 1 112 ? -17.378 -6.604 2.256 1.00 82.44 112 GLN A CA 1
ATOM 852 C C . GLN A 1 112 ? -16.950 -7.272 3.570 1.00 82.44 112 GLN A C 1
ATOM 854 O O . GLN A 1 112 ? -15.806 -7.146 4.003 1.00 82.44 112 GLN A O 1
ATOM 859 N N . LEU A 1 113 ? -17.848 -8.040 4.193 1.00 84.50 113 LEU A N 1
ATOM 860 C CA . LEU A 1 113 ? -17.576 -8.690 5.484 1.00 84.50 113 LEU A CA 1
ATOM 861 C C . LEU A 1 113 ? -16.338 -9.606 5.460 1.00 84.50 113 LEU A C 1
AT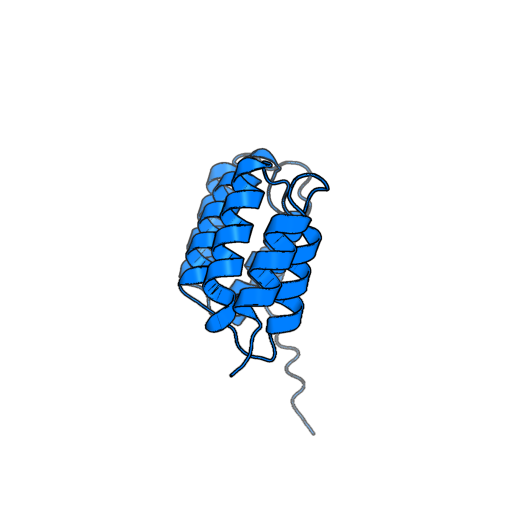OM 863 O O . LEU A 1 113 ? -15.667 -9.749 6.480 1.00 84.50 113 LEU A O 1
ATOM 867 N N . GLU A 1 114 ? -16.024 -10.198 4.307 1.00 87.06 114 GLU A N 1
ATOM 868 C CA . GLU A 1 114 ? -14.833 -11.031 4.090 1.00 87.06 114 GLU A CA 1
ATOM 869 C C . GLU A 1 114 ? -13.512 -10.250 4.165 1.00 87.06 114 GLU A C 1
ATOM 871 O O . GLU A 1 114 ? -12.518 -10.774 4.668 1.00 87.06 114 GLU A O 1
ATOM 876 N N . ASP A 1 115 ? -13.521 -8.980 3.756 1.00 86.19 115 ASP A N 1
ATOM 877 C CA . ASP A 1 115 ? -12.340 -8.113 3.715 1.00 86.19 115 ASP A CA 1
ATOM 878 C C . ASP A 1 115 ? -12.166 -7.297 5.008 1.00 86.19 115 ASP A C 1
ATOM 880 O O . ASP A 1 115 ? -11.074 -6.797 5.299 1.00 86.19 115 ASP A O 1
ATOM 884 N N . LEU A 1 116 ? -13.220 -7.195 5.830 1.00 88.62 116 LEU A N 1
ATOM 885 C CA . LEU A 1 116 ? -13.237 -6.416 7.072 1.00 88.62 116 LEU A CA 1
ATOM 886 C C . LEU A 1 116 ? -12.039 -6.712 8.003 1.00 88.62 116 LEU A C 1
ATOM 888 O O . LEU A 1 116 ? -11.426 -5.754 8.483 1.00 88.62 116 LEU A O 1
ATOM 892 N N . PRO A 1 117 ? -11.625 -7.976 8.252 1.00 90.38 117 PRO A N 1
ATOM 893 C CA . PRO A 1 117 ? -10.481 -8.255 9.122 1.00 90.38 117 PRO A CA 1
ATOM 894 C C . PRO A 1 117 ? -9.167 -7.662 8.601 1.00 90.38 117 PRO A C 1
ATOM 896 O O . PRO A 1 117 ? -8.340 -7.208 9.394 1.00 90.38 117 PRO A O 1
ATOM 899 N N . VAL A 1 118 ? -8.971 -7.646 7.279 1.00 89.56 118 VAL A N 1
ATOM 900 C CA . VAL A 1 118 ? -7.766 -7.091 6.645 1.00 89.56 118 VAL A CA 1
ATOM 901 C C . VAL A 1 118 ? -7.753 -5.572 6.787 1.00 89.56 118 VAL A C 1
ATOM 903 O O . VAL A 1 118 ? -6.738 -5.000 7.188 1.00 89.56 118 VAL A O 1
ATOM 906 N N . VAL A 1 119 ? -8.899 -4.929 6.553 1.00 91.00 119 VAL A N 1
ATOM 907 C CA . VAL A 1 119 ? -9.070 -3.479 6.721 1.00 91.00 119 VAL A CA 1
ATOM 908 C C . VAL A 1 119 ? -8.814 -3.054 8.167 1.00 91.00 119 VAL A C 1
ATOM 910 O O . VAL A 1 119 ? -8.024 -2.145 8.426 1.00 91.00 119 VAL A O 1
ATOM 913 N N . VAL A 1 120 ? -9.413 -3.755 9.131 1.00 92.50 120 VAL A N 1
ATOM 914 C CA . VAL A 1 120 ? -9.211 -3.491 10.563 1.00 92.50 120 VAL A CA 1
ATOM 915 C C . VAL A 1 120 ? -7.746 -3.685 10.958 1.00 92.50 120 VAL A C 1
ATOM 917 O O . VAL A 1 120 ? -7.187 -2.857 11.678 1.00 92.50 120 VAL A O 1
ATOM 920 N N . LYS A 1 121 ? -7.095 -4.745 10.463 1.00 91.94 121 LYS A N 1
ATOM 921 C CA . LYS A 1 121 ? -5.673 -5.003 10.723 1.00 91.94 121 LYS A CA 1
ATOM 922 C C . LYS A 1 121 ? -4.796 -3.856 10.221 1.00 91.94 121 LYS A C 1
ATOM 924 O O . LYS A 1 121 ? -3.926 -3.406 10.964 1.00 91.94 121 LYS A O 1
ATOM 929 N N . PHE A 1 122 ? -5.042 -3.360 9.008 1.00 93.06 122 PHE A N 1
ATOM 930 C CA . PHE A 1 122 ? -4.324 -2.205 8.463 1.00 93.06 122 PHE A CA 1
ATOM 931 C C . PHE A 1 122 ? -4.491 -0.962 9.347 1.00 93.06 122 PHE A C 1
ATOM 933 O O . PHE A 1 122 ? -3.508 -0.314 9.720 1.00 93.06 122 PHE A O 1
ATOM 940 N N . ILE A 1 123 ? -5.732 -0.650 9.736 1.00 93.25 123 ILE A N 1
ATOM 941 C CA . ILE A 1 123 ? -6.036 0.507 10.587 1.00 93.25 123 ILE A CA 1
ATOM 942 C C . ILE A 1 123 ? -5.277 0.413 11.909 1.00 93.25 123 ILE A C 1
ATOM 944 O O . ILE A 1 123 ? -4.677 1.396 12.325 1.00 93.25 123 ILE A O 1
ATOM 948 N N . LEU A 1 124 ? -5.266 -0.754 12.556 1.00 92.31 124 LEU A N 1
ATOM 949 C CA . LEU A 1 124 ? -4.606 -0.945 13.849 1.00 92.31 124 LEU A CA 1
ATOM 950 C C . LEU A 1 124 ? -3.072 -0.972 13.750 1.00 92.31 124 LEU A C 1
ATOM 952 O O . LEU A 1 124 ? -2.401 -0.516 14.673 1.00 92.31 124 LEU A O 1
ATOM 956 N N . HIS A 1 125 ? -2.505 -1.470 12.649 1.00 90.00 125 HIS A N 1
ATOM 957 C CA . HIS A 1 125 ? -1.053 -1.474 12.424 1.00 90.00 125 HIS A CA 1
ATOM 958 C C . HIS A 1 125 ? -0.490 -0.099 12.039 1.00 90.00 125 HIS A C 1
ATOM 960 O O . HIS A 1 125 ? 0.689 0.158 12.263 1.00 90.00 125 HIS A O 1
ATOM 966 N N . SER A 1 126 ? -1.321 0.800 11.511 1.00 88.00 126 SER A N 1
ATOM 967 C CA . SER A 1 126 ? -0.939 2.174 11.144 1.00 88.00 126 SER A CA 1
ATOM 968 C C . SER A 1 126 ? -1.087 3.182 12.298 1.00 88.00 126 SER A C 1
ATOM 970 O O . SER A 1 126 ? -1.063 4.400 12.100 1.00 88.00 126 SER A O 1
ATOM 972 N N . VAL A 1 127 ? -1.263 2.699 13.530 1.00 91.00 127 VAL A N 1
ATOM 973 C CA . VAL A 1 127 ? -1.411 3.519 14.737 1.00 91.00 127 VAL A CA 1
ATOM 974 C C . VAL A 1 127 ? -0.058 3.830 15.372 1.00 91.00 127 VAL A C 1
ATOM 976 O O . VAL A 1 127 ? 0.821 2.979 15.463 1.00 91.00 127 VAL A O 1
ATOM 979 N N . SER A 1 128 ? 0.079 5.046 15.902 1.00 87.62 128 SER A N 1
ATOM 980 C CA . SER A 1 128 ? 1.147 5.410 16.833 1.00 87.62 128 SER A CA 1
ATOM 981 C C . SER A 1 128 ? 0.586 5.598 18.243 1.00 87.62 128 SER A C 1
ATOM 983 O O . SER A 1 128 ? -0.605 5.855 18.429 1.00 87.62 128 SER A O 1
ATOM 985 N N . ALA A 1 129 ? 1.445 5.539 19.264 1.00 88.56 129 ALA A N 1
ATOM 986 C CA . ALA A 1 129 ? 1.023 5.744 20.654 1.00 88.56 129 ALA A CA 1
ATOM 987 C C . ALA A 1 129 ? 0.283 7.081 20.874 1.00 88.56 129 ALA A C 1
ATOM 989 O O . ALA A 1 129 ? -0.584 7.165 21.739 1.00 88.56 129 ALA A O 1
ATOM 990 N N . ALA A 1 130 ? 0.589 8.105 20.070 1.00 89.19 130 ALA A N 1
ATOM 991 C CA . ALA A 1 130 ? -0.030 9.424 20.164 1.00 89.19 130 ALA A CA 1
ATOM 992 C C . ALA A 1 130 ? -1.478 9.467 19.645 1.00 89.19 130 ALA A C 1
ATOM 994 O O . ALA A 1 130 ? -2.262 10.270 20.137 1.00 89.19 130 ALA A O 1
ATOM 995 N N . ASN A 1 131 ? -1.839 8.620 18.673 1.00 89.12 131 ASN A N 1
ATOM 996 C CA . ASN A 1 131 ? -3.164 8.637 18.035 1.00 89.12 131 ASN A CA 1
ATOM 997 C C . ASN A 1 131 ? -4.002 7.374 18.297 1.00 89.12 131 ASN A C 1
ATOM 999 O O . ASN A 1 131 ? -5.132 7.277 17.824 1.00 89.12 131 ASN A O 1
ATOM 1003 N N . ALA A 1 132 ? -3.494 6.431 19.094 1.00 92.31 132 ALA A N 1
ATOM 1004 C CA . ALA A 1 132 ? -4.159 5.160 19.367 1.00 92.31 132 ALA A CA 1
ATOM 1005 C C . ALA A 1 132 ? -5.573 5.302 19.929 1.00 92.31 132 ALA A C 1
ATOM 1007 O O . ALA A 1 132 ? -6.490 4.642 19.447 1.00 92.31 132 ALA A O 1
ATOM 1008 N N . TYR A 1 133 ? -5.764 6.176 20.919 1.00 92.81 133 TYR A N 1
ATOM 1009 C CA . TYR A 1 133 ? -7.077 6.375 21.530 1.00 92.81 133 TYR A CA 1
ATOM 1010 C C . TYR A 1 133 ? -8.114 6.863 20.510 1.00 92.81 133 TYR A C 1
ATOM 1012 O O . TYR A 1 133 ? -9.202 6.300 20.410 1.00 92.81 133 TYR A O 1
ATOM 1020 N N . GLU A 1 134 ? -7.756 7.880 19.727 1.00 92.81 134 GLU A N 1
ATOM 1021 C CA . GLU A 1 134 ? -8.631 8.474 18.718 1.00 92.81 134 GLU A CA 1
ATOM 1022 C C . GLU A 1 134 ? -8.992 7.462 17.625 1.00 92.81 134 GLU A C 1
ATOM 1024 O O . GLU A 1 134 ? -10.170 7.249 17.341 1.00 92.81 134 GLU A O 1
ATOM 1029 N N . VAL A 1 135 ? -7.992 6.779 17.062 1.00 93.50 135 VAL A N 1
ATOM 1030 C CA . VAL A 1 135 ? -8.199 5.811 15.977 1.00 93.50 135 VAL A CA 1
ATOM 1031 C C . VAL A 1 135 ? -9.065 4.643 16.436 1.00 93.50 135 VAL A C 1
ATOM 1033 O O . VAL A 1 135 ? -9.991 4.259 15.726 1.00 93.50 135 VAL A O 1
ATOM 1036 N N . VAL A 1 136 ? -8.807 4.094 17.627 1.00 93.31 136 VAL A N 1
ATOM 1037 C CA . VAL A 1 136 ? -9.592 2.976 18.174 1.00 93.31 136 VAL A CA 1
ATOM 1038 C C . VAL A 1 136 ? -11.019 3.412 18.510 1.00 93.31 136 VAL A C 1
ATOM 1040 O O . VAL A 1 136 ? -11.959 2.659 18.259 1.00 93.31 136 VAL A O 1
ATOM 1043 N N . SER A 1 137 ? -11.207 4.626 19.036 1.00 92.88 137 SER A N 1
ATOM 1044 C CA . SER A 1 137 ? -12.542 5.176 19.295 1.00 92.88 137 SER A CA 1
ATOM 1045 C C . SER A 1 137 ? -13.341 5.341 17.999 1.00 92.88 137 SER A C 1
ATOM 1047 O O . SER A 1 137 ? -14.490 4.907 17.933 1.00 92.88 137 SER A O 1
ATOM 1049 N N . ASN A 1 138 ? -12.726 5.907 16.957 1.00 91.44 138 ASN A N 1
ATOM 1050 C CA . ASN A 1 138 ? -13.347 6.062 15.640 1.00 91.44 138 ASN A CA 1
ATOM 1051 C C . ASN A 1 138 ? -13.674 4.706 15.005 1.00 91.44 138 ASN A C 1
ATOM 1053 O O . ASN A 1 138 ? -14.770 4.519 14.478 1.00 91.44 138 ASN A O 1
ATOM 1057 N N . LEU A 1 139 ? -12.754 3.741 15.106 1.00 92.75 139 LEU A N 1
ATOM 1058 C CA . LEU A 1 139 ? -12.973 2.381 14.625 1.00 92.75 139 LEU A CA 1
ATOM 1059 C C . LEU A 1 139 ? -14.194 1.747 15.295 1.00 92.75 139 LEU A C 1
ATOM 1061 O O . LEU A 1 139 ? -15.051 1.196 14.613 1.00 92.75 139 LEU A O 1
ATOM 1065 N N . ARG A 1 140 ? -14.299 1.857 16.624 1.00 91.75 140 ARG A N 1
ATOM 1066 C CA . ARG A 1 140 ? -15.437 1.329 17.381 1.00 91.75 140 ARG A CA 1
ATOM 1067 C C . ARG A 1 140 ? -16.755 1.947 16.921 1.00 91.75 140 ARG A C 1
ATOM 1069 O O . ARG A 1 140 ? -17.685 1.197 16.668 1.00 91.75 140 ARG A O 1
ATOM 1076 N N . GLN A 1 141 ? -16.818 3.272 16.788 1.00 89.75 141 GLN A N 1
ATOM 1077 C CA . GLN A 1 141 ? -18.035 3.970 16.351 1.00 89.75 141 GLN A CA 1
ATOM 1078 C C . GLN A 1 141 ? -18.488 3.526 14.957 1.00 89.75 141 GLN A C 1
ATOM 1080 O O . GLN A 1 141 ? -19.678 3.382 14.713 1.00 89.75 141 GLN A O 1
ATOM 1085 N N . LYS A 1 142 ? -17.548 3.276 14.040 1.00 86.62 142 LYS A N 1
ATOM 1086 C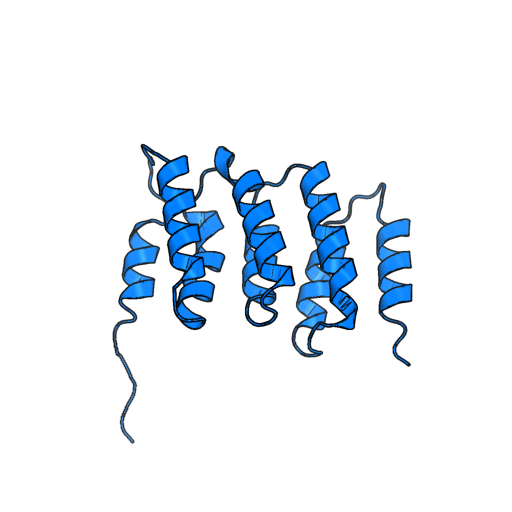 CA . LYS A 1 142 ? -17.872 2.820 12.681 1.00 86.62 142 LYS A CA 1
ATOM 1087 C C . LYS A 1 142 ? -18.202 1.333 12.572 1.00 86.62 142 LYS A C 1
ATOM 1089 O O . LYS A 1 142 ? -18.771 0.924 11.567 1.00 86.62 142 LYS A O 1
ATOM 1094 N N . LEU A 1 143 ? -17.821 0.539 13.570 1.00 83.94 143 LEU A N 1
ATOM 1095 C CA . LEU A 1 143 ? -18.139 -0.885 13.673 1.00 83.94 143 LEU A CA 1
ATOM 1096 C C . LEU A 1 143 ? -19.402 -1.161 14.496 1.00 83.94 143 LEU A C 1
ATOM 1098 O O . LEU A 1 143 ? -19.732 -2.330 14.683 1.00 83.94 143 LEU A O 1
ATOM 1102 N N . GLU A 1 144 ? -20.090 -0.143 15.021 1.00 72.62 144 GLU A N 1
ATOM 1103 C CA . GLU A 1 144 ? -21.417 -0.328 15.616 1.00 72.62 144 GLU A CA 1
ATOM 1104 C C . GLU A 1 144 ? -22.389 -0.749 14.502 1.00 72.62 144 GLU A C 1
ATOM 1106 O O . GLU A 1 144 ? -22.976 0.068 13.801 1.00 72.62 144 GLU A O 1
ATOM 1111 N N . LEU A 1 145 ? -22.450 -2.066 14.295 1.00 57.88 145 LEU A N 1
ATOM 1112 C CA . LEU A 1 145 ? -23.368 -2.762 13.406 1.00 57.88 145 LEU A CA 1
ATOM 1113 C C . LEU A 1 145 ? -24.778 -2.613 13.992 1.00 57.88 145 LEU A C 1
ATOM 1115 O O . LEU A 1 145 ? -25.039 -3.138 15.078 1.00 57.88 145 LEU A O 1
ATOM 1119 N N . GLU A 1 146 ? -25.657 -1.894 13.294 1.00 46.28 146 GLU A N 1
ATOM 1120 C CA . GLU A 1 146 ? -27.109 -2.046 13.475 1.00 46.28 146 GLU A CA 1
ATOM 1121 C C . GLU A 1 146 ? -27.595 -3.391 12.917 1.00 46.28 146 GLU A C 1
ATOM 1123 O O . GLU A 1 146 ? -27.092 -3.818 11.848 1.00 46.28 146 GLU A O 1
#

Solvent-accessible surface area (backbone atoms only — not comparable to full-atom values): 8712 Å² total; per-residue (Å²): 133,85,77,84,80,79,68,75,60,56,70,59,56,58,57,58,72,49,46,72,60,98,71,72,90,58,60,65,61,50,51,50,51,52,52,55,45,44,77,72,44,59,68,73,56,27,44,56,50,45,56,41,40,64,48,52,58,56,75,90,48,30,58,61,51,48,52,52,47,52,53,46,46,77,76,36,72,94,46,40,68,36,43,52,54,26,57,72,64,39,68,59,52,73,68,55,48,49,52,49,42,51,54,53,63,67,44,56,80,77,52,53,79,89,50,41,66,60,55,51,50,51,52,62,70,70,52,49,91,90,46,40,68,61,53,53,51,54,50,52,65,67,62,64,76,128
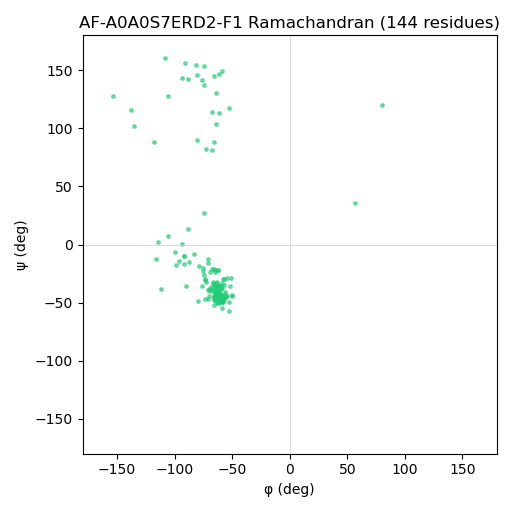
Radius of gyration: 16.96 Å; Cα contacts (8 Å, |Δi|>4): 107; chains: 1; bounding box: 47×48×40 Å

Foldseek 3Di:
DDDPCPPPPVLLVVLVVQFQDPDDPCQPVVLVVLLVCLVPDDLVSVLSSLLRDLRRHDLVCLAVVLVSLLVVVVVDLSCVQSSLNSNLSHDYDLVSLVVSLVSLLVCLLVHDPVCNVSSVVSNCSSDDPVCNVVSVVSSVVSPPDD

InterPro domains:
  IPR029448 Fanconi anaemia protein FANCD2 [PF14631] (2-146)
  IPR029448 Fanconi anaemia protein FANCD2 [PTHR32086] (6-145)

Organism: NCBI:txid188132

Sequence (146 aa):
DGTVDGGLNIPRMIINQLKWLDRVVDTKELAAKLMELVSVAPVEVQRDIITSLPEILEDSQHNDIARELNSLLQENTQLTVPILDALSSLNLSSSLLTEVREAVMATLAAVQLEDLPVVVKFILHSVSAANAYEVVSNLRQKLELE